Protein AF-A0A9E5VZC8-F1 (afdb_monomer_lite)

pLDDT: mean 87.48, std 10.04, range [57.44, 97.0]

Foldseek 3Di:
DKDFDDLVCLVLQLVLLQPPPPPPCVVVVHDCVVCVVPRNNVDDSVVSSCCVPVVVWGKMFDDDDPHGNGIDTDDD

Structure (mmCIF, N/CA/C/O backbone):
data_AF-A0A9E5VZC8-F1
#
_entry.id   AF-A0A9E5VZC8-F1
#
loop_
_atom_site.group_PDB
_atom_site.id
_atom_site.type_symbol
_atom_site.label_atom_id
_atom_site.label_alt_id
_atom_site.label_comp_id
_atom_site.label_asym_id
_atom_site.label_entity_id
_atom_site.label_seq_id
_atom_site.pdbx_PDB_ins_code
_atom_site.Cartn_x
_atom_site.Cartn_y
_atom_site.Cartn_z
_atom_site.occupancy
_atom_site.B_iso_or_equiv
_atom_site.auth_seq_id
_atom_site.auth_comp_id
_atom_site.auth_asym_id
_atom_site.auth_atom_id
_atom_site.pdbx_PDB_model_num
ATOM 1 N N . MET A 1 1 ? -14.674 -6.030 -5.377 1.00 93.38 1 MET A N 1
ATOM 2 C CA . MET A 1 1 ? -15.526 -4.993 -4.737 1.00 93.38 1 MET A CA 1
ATOM 3 C C . MET A 1 1 ? -14.655 -3.967 -4.031 1.00 93.38 1 MET A C 1
ATOM 5 O O . MET A 1 1 ? -13.675 -4.371 -3.416 1.00 93.38 1 MET A O 1
ATOM 9 N N . ILE A 1 2 ? -14.990 -2.677 -4.102 1.00 96.50 2 ILE A N 1
ATOM 10 C CA . ILE A 1 2 ? -14.198 -1.612 -3.461 1.00 96.50 2 ILE A CA 1
ATOM 11 C C . ILE A 1 2 ? -14.548 -1.516 -1.972 1.00 96.50 2 ILE A C 1
ATOM 13 O O . ILE A 1 2 ? -15.725 -1.478 -1.615 1.00 96.50 2 ILE A O 1
ATOM 17 N N . LYS A 1 3 ? -13.533 -1.490 -1.102 1.00 97.00 3 LYS A N 1
ATOM 18 C CA . LYS A 1 3 ? -13.677 -1.336 0.356 1.00 97.00 3 LYS A CA 1
ATOM 19 C C . LYS A 1 3 ? -12.548 -0.494 0.933 1.00 97.00 3 LYS A C 1
ATOM 21 O O . LYS A 1 3 ? -11.447 -0.484 0.387 1.00 97.00 3 LYS A O 1
ATOM 26 N N . ARG A 1 4 ? -12.803 0.173 2.065 1.00 96.44 4 ARG A N 1
ATOM 27 C CA . ARG A 1 4 ? -11.745 0.851 2.827 1.00 96.44 4 ARG A CA 1
ATOM 28 C C . ARG A 1 4 ? -10.734 -0.186 3.310 1.00 96.44 4 ARG A C 1
ATOM 30 O O . ARG A 1 4 ? -11.133 -1.253 3.779 1.00 96.44 4 ARG A O 1
ATOM 37 N N . ILE A 1 5 ? -9.445 0.119 3.192 1.00 96.44 5 ILE A N 1
ATOM 38 C CA . ILE A 1 5 ? -8.409 -0.770 3.720 1.00 96.44 5 ILE A CA 1
ATOM 39 C C . ILE A 1 5 ? -8.302 -0.638 5.246 1.00 96.44 5 ILE A C 1
ATOM 41 O O . ILE A 1 5 ? -8.884 0.251 5.869 1.00 96.44 5 ILE A O 1
ATOM 45 N N . LEU A 1 6 ? -7.543 -1.550 5.841 1.00 96.31 6 LEU A N 1
ATOM 46 C CA . LEU A 1 6 ? -7.194 -1.567 7.259 1.00 96.31 6 LEU A CA 1
ATOM 47 C C . LEU A 1 6 ? -5.670 -1.578 7.341 1.00 96.31 6 LEU A C 1
ATOM 49 O O . LEU A 1 6 ? -5.018 -1.978 6.377 1.00 96.31 6 LEU A O 1
ATOM 53 N N . ILE A 1 7 ? -5.115 -1.235 8.504 1.00 95.75 7 ILE A N 1
ATOM 54 C CA . ILE A 1 7 ? -3.663 -1.287 8.746 1.00 95.75 7 ILE A CA 1
ATOM 55 C C . ILE A 1 7 ? -3.095 -2.672 8.394 1.00 95.75 7 ILE A C 1
ATOM 57 O O . ILE A 1 7 ? -2.063 -2.771 7.740 1.00 95.75 7 ILE A O 1
ATOM 61 N N . ALA A 1 8 ? -3.820 -3.747 8.720 1.00 96.12 8 ALA A N 1
ATOM 62 C CA . ALA A 1 8 ? -3.419 -5.119 8.396 1.00 96.12 8 ALA A CA 1
ATOM 63 C C . ALA A 1 8 ? -3.260 -5.397 6.884 1.00 96.12 8 ALA A C 1
ATOM 65 O O . ALA A 1 8 ? -2.593 -6.354 6.503 1.00 96.12 8 ALA A O 1
ATOM 66 N N . HIS A 1 9 ? -3.852 -4.574 6.014 1.00 96.31 9 HIS A N 1
ATOM 67 C CA . HIS A 1 9 ? -3.732 -4.708 4.561 1.00 96.31 9 HIS A CA 1
ATOM 68 C C . HIS A 1 9 ? -2.516 -3.962 3.983 1.00 96.31 9 HIS A C 1
ATOM 70 O O . HIS A 1 9 ? -2.203 -4.163 2.809 1.00 96.31 9 HIS A O 1
ATOM 76 N N . ILE A 1 10 ? -1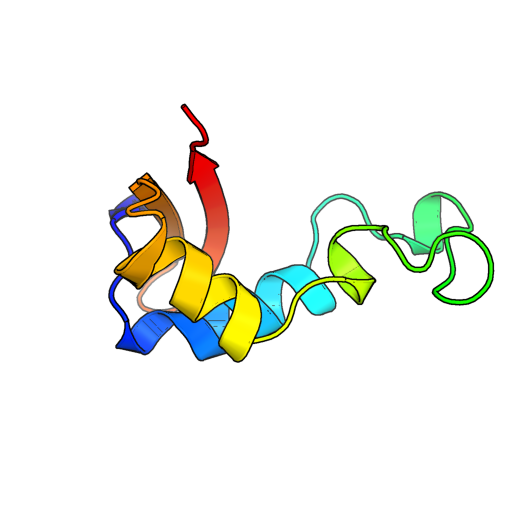.815 -3.128 4.764 1.00 95.94 10 ILE A N 1
ATOM 77 C CA . ILE A 1 10 ? -0.675 -2.317 4.298 1.00 95.94 10 ILE A CA 1
ATOM 78 C C . ILE A 1 10 ? 0.437 -3.163 3.652 1.00 95.94 10 ILE A C 1
ATOM 80 O O . ILE A 1 10 ? 0.864 -2.793 2.553 1.00 95.94 10 ILE A O 1
ATOM 84 N N . PRO A 1 11 ? 0.864 -4.317 4.209 1.00 94.88 11 PRO A N 1
ATOM 85 C CA . PRO A 1 11 ? 1.898 -5.139 3.571 1.00 94.88 11 PRO A CA 1
ATOM 86 C C . PRO A 1 11 ? 1.462 -5.678 2.202 1.00 94.88 11 PRO A C 1
ATOM 88 O O . PRO A 1 11 ? 2.213 -5.641 1.226 1.00 94.88 11 PRO A O 1
ATOM 91 N N . GLN A 1 12 ? 0.208 -6.128 2.088 1.00 93.81 12 GLN A N 1
ATOM 92 C CA . GLN A 1 12 ? -0.344 -6.627 0.825 1.00 93.81 12 GLN A CA 1
ATOM 93 C C . GLN A 1 12 ? -0.460 -5.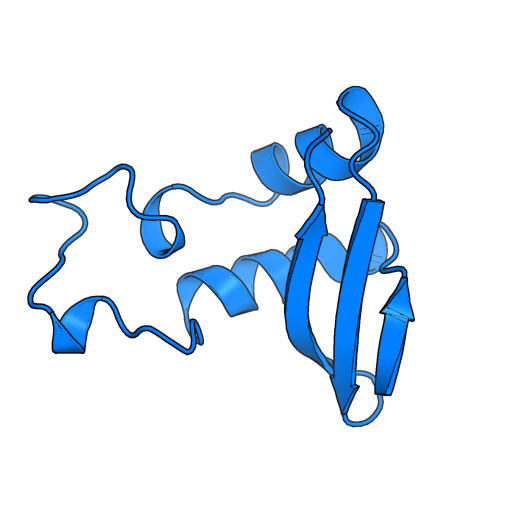510 -0.216 1.00 93.81 12 GLN A C 1
ATOM 95 O O . GLN A 1 12 ? -0.065 -5.700 -1.364 1.00 93.81 12 GLN A O 1
ATOM 100 N N . CYS A 1 13 ? -0.943 -4.333 0.187 1.00 93.50 13 CYS A N 1
ATOM 101 C CA . CYS A 1 13 ? -1.077 -3.178 -0.699 1.00 93.50 13 CYS A CA 1
ATOM 102 C C . CYS A 1 13 ? 0.288 -2.642 -1.154 1.00 93.50 13 CYS A C 1
ATOM 104 O O . CYS A 1 13 ? 0.451 -2.276 -2.312 1.00 93.50 13 CYS A O 1
ATOM 106 N N . THR A 1 14 ? 1.294 -2.648 -0.279 1.00 92.81 14 THR A N 1
ATOM 107 C CA . THR A 1 14 ? 2.660 -2.242 -0.641 1.00 92.81 14 THR A CA 1
ATOM 108 C C . THR A 1 14 ? 3.248 -3.186 -1.688 1.00 92.81 14 THR A C 1
ATOM 110 O O . THR A 1 14 ? 3.781 -2.736 -2.702 1.00 92.81 14 THR A O 1
ATOM 113 N N . ASN A 1 15 ? 3.107 -4.499 -1.487 1.00 90.00 15 ASN A N 1
ATOM 114 C CA . ASN A 1 15 ? 3.561 -5.495 -2.459 1.00 90.00 15 ASN A CA 1
ATOM 115 C C . ASN A 1 15 ? 2.812 -5.394 -3.792 1.00 90.00 15 ASN A C 1
ATOM 117 O O . ASN A 1 15 ? 3.432 -5.519 -4.848 1.00 90.00 15 ASN A O 1
ATOM 121 N N . LEU A 1 16 ? 1.506 -5.126 -3.743 1.00 89.31 16 LEU A N 1
ATOM 122 C CA . LEU A 1 16 ? 0.678 -4.897 -4.922 1.00 89.31 16 LEU A CA 1
ATOM 123 C C . LEU A 1 16 ? 1.219 -3.740 -5.773 1.00 89.31 16 LEU A C 1
ATOM 125 O O . LEU A 1 16 ? 1.432 -3.922 -6.965 1.00 89.31 16 LEU A O 1
ATOM 129 N N . ILE A 1 17 ? 1.493 -2.581 -5.170 1.00 87.19 17 ILE A N 1
ATOM 130 C CA . ILE A 1 17 ? 2.009 -1.405 -5.893 1.00 87.19 17 ILE A CA 1
ATOM 131 C C . ILE A 1 17 ? 3.390 -1.686 -6.497 1.00 87.19 17 ILE A C 1
ATOM 133 O O . ILE A 1 17 ? 3.668 -1.268 -7.618 1.00 87.19 17 ILE A O 1
ATOM 137 N N . ARG A 1 18 ? 4.250 -2.408 -5.768 1.00 83.62 18 ARG A N 1
ATOM 138 C CA . ARG A 1 18 ? 5.607 -2.740 -6.228 1.00 83.62 18 ARG A CA 1
ATOM 139 C C . ARG A 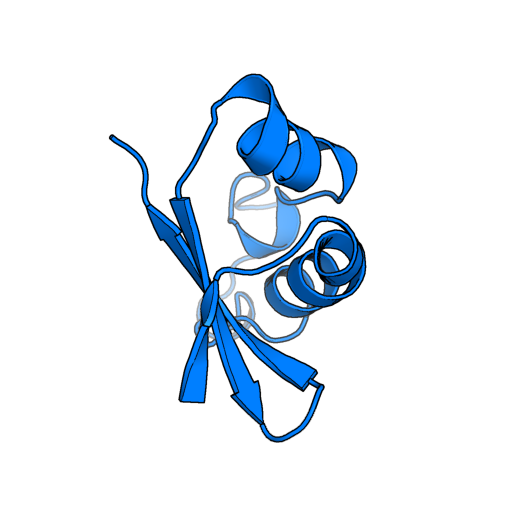1 18 ? 5.626 -3.720 -7.399 1.00 83.62 18 ARG A C 1
ATOM 141 O O . ARG A 1 18 ? 6.496 -3.605 -8.251 1.00 83.62 18 ARG A O 1
ATOM 148 N N . ARG A 1 19 ? 4.727 -4.713 -7.414 1.00 75.81 19 ARG A N 1
ATOM 149 C CA . ARG A 1 19 ? 4.809 -5.861 -8.342 1.00 75.81 19 ARG A CA 1
ATOM 150 C C . ARG A 1 19 ? 3.722 -5.900 -9.412 1.00 75.81 19 ARG A C 1
ATOM 152 O O . ARG A 1 19 ? 3.965 -6.422 -10.489 1.00 75.81 19 ARG A O 1
ATOM 159 N N . ASN A 1 20 ? 2.542 -5.364 -9.116 1.00 67.12 20 ASN A N 1
ATOM 160 C CA . ASN A 1 20 ? 1.323 -5.574 -9.901 1.00 67.12 20 ASN A CA 1
ATOM 161 C C . ASN A 1 20 ? 0.665 -4.247 -10.306 1.00 67.12 20 ASN A C 1
ATOM 163 O O . ASN A 1 20 ? -0.549 -4.195 -10.502 1.00 67.12 20 ASN A O 1
ATOM 167 N N . SER A 1 21 ? 1.439 -3.160 -10.384 1.00 62.09 21 SER A N 1
ATOM 168 C CA . SER A 1 21 ? 0.912 -1.887 -10.873 1.00 62.09 21 SER A CA 1
ATOM 169 C C . SER A 1 21 ? 0.333 -2.083 -12.286 1.00 62.09 21 SER A C 1
ATOM 171 O O . SER A 1 21 ? 1.045 -2.600 -13.150 1.00 62.09 21 SER A O 1
ATOM 173 N N . PRO A 1 22 ? -0.919 -1.657 -12.553 1.00 57.44 22 PRO A N 1
ATOM 174 C CA . PRO A 1 22 ? -1.542 -1.760 -13.877 1.00 57.44 22 PRO A CA 1
ATOM 175 C C . PRO A 1 22 ? -0.811 -0.940 -14.949 1.00 57.44 22 PRO A C 1
ATOM 177 O O . PRO A 1 22 ? -1.052 -1.132 -16.137 1.00 57.44 22 PRO A O 1
ATOM 180 N N . THR A 1 23 ? 0.106 -0.065 -14.531 1.00 62.50 23 THR A N 1
ATOM 181 C CA . THR A 1 23 ? 1.131 0.550 -15.374 1.00 62.50 23 THR A CA 1
ATOM 182 C C . THR A 1 23 ? 2.465 -0.127 -15.051 1.00 62.50 23 THR A C 1
ATOM 184 O O . THR A 1 23 ? 3.145 0.308 -14.110 1.00 62.50 23 THR A O 1
ATOM 187 N N . PRO A 1 24 ? 2.845 -1.205 -15.761 1.00 64.00 24 PRO A N 1
ATOM 188 C CA . PRO A 1 24 ? 4.139 -1.832 -15.564 1.00 64.00 24 PRO A CA 1
ATOM 189 C C . PRO A 1 24 ? 5.210 -0.827 -15.977 1.00 64.00 24 PRO A C 1
ATOM 191 O O . PRO A 1 24 ? 5.191 -0.333 -17.106 1.00 64.00 24 PRO A O 1
ATOM 194 N N . ALA A 1 25 ? 6.131 -0.512 -15.068 1.00 70.25 25 ALA A N 1
ATOM 195 C CA . ALA A 1 25 ? 7.261 0.373 -15.351 1.00 70.25 25 ALA A CA 1
ATOM 196 C C . ALA A 1 25 ? 8.012 -0.083 -16.622 1.00 70.25 25 ALA A C 1
ATOM 198 O O . ALA A 1 25 ? 8.343 0.726 -17.491 1.00 70.25 25 ALA A O 1
ATOM 199 N N . ASP A 1 26 ? 8.129 -1.401 -16.785 1.00 68.94 26 ASP A N 1
ATOM 200 C CA . ASP A 1 26 ? 8.771 -2.073 -17.912 1.00 68.94 26 ASP A CA 1
ATOM 201 C C . ASP A 1 26 ? 8.136 -1.739 -19.268 1.00 68.94 26 ASP A C 1
ATOM 203 O O . ASP A 1 26 ? 8.852 -1.565 -20.252 1.00 68.94 26 ASP A O 1
ATOM 207 N N . SER A 1 27 ? 6.807 -1.574 -19.338 1.00 76.75 27 SER A N 1
ATOM 208 C CA . SER A 1 27 ? 6.111 -1.232 -20.593 1.00 76.75 27 SER A CA 1
ATOM 209 C C . SER A 1 27 ? 6.465 0.166 -21.111 1.00 76.75 27 SER A C 1
ATOM 211 O O . SER A 1 27 ? 6.240 0.461 -22.281 1.00 76.75 27 SER A O 1
ATOM 213 N N . PHE A 1 28 ? 7.041 1.012 -20.254 1.00 77.19 28 PHE A N 1
ATOM 214 C CA . PHE A 1 28 ? 7.486 2.367 -20.576 1.00 77.19 28 PHE A CA 1
ATOM 215 C C . PHE A 1 28 ? 9.011 2.530 -20.464 1.00 77.19 28 PHE A C 1
ATOM 217 O O . PHE A 1 28 ? 9.508 3.653 -20.534 1.00 77.19 28 PHE A O 1
ATOM 224 N N . GLY A 1 29 ? 9.765 1.439 -20.267 1.00 79.69 29 GLY A N 1
ATOM 225 C CA . GLY A 1 29 ? 11.216 1.491 -20.047 1.00 79.69 29 GLY A CA 1
ATOM 226 C C . GLY A 1 29 ? 11.624 2.239 -18.770 1.00 79.69 29 GLY A C 1
ATOM 227 O O . GLY A 1 29 ? 12.751 2.728 -18.667 1.00 79.69 29 GLY A O 1
ATOM 228 N N . ILE A 1 30 ? 10.713 2.372 -17.804 1.00 81.44 30 ILE A N 1
ATOM 229 C CA . ILE A 1 30 ? 10.963 3.025 -16.519 1.00 81.44 30 ILE A CA 1
ATOM 230 C C . ILE A 1 30 ? 11.690 2.027 -15.615 1.00 81.44 30 ILE A C 1
ATOM 232 O O . ILE A 1 30 ? 11.200 0.935 -15.347 1.00 81.44 30 ILE A O 1
ATOM 236 N 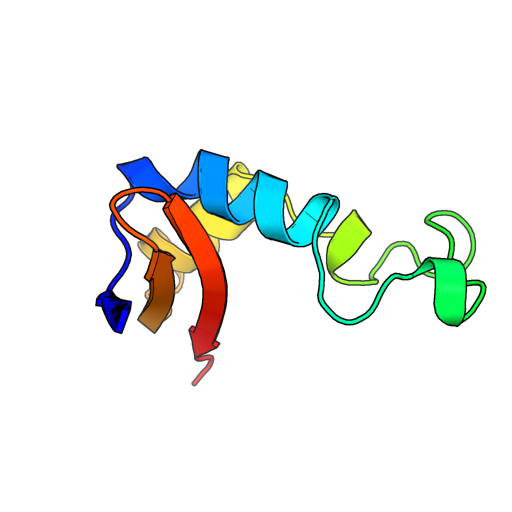N . THR A 1 31 ? 12.860 2.418 -15.124 1.00 83.38 31 THR A N 1
ATOM 237 C CA . THR A 1 31 ? 13.684 1.650 -14.189 1.00 83.38 31 THR A CA 1
ATOM 238 C C . THR A 1 31 ? 13.887 2.446 -12.906 1.00 83.38 31 THR A C 1
ATOM 240 O O . THR A 1 31 ? 13.755 3.671 -12.882 1.00 83.38 31 THR A O 1
ATOM 243 N N . GLU A 1 32 ? 14.257 1.770 -11.821 1.00 82.06 32 GLU A N 1
ATOM 244 C CA . GLU A 1 32 ? 14.590 2.458 -10.570 1.00 82.06 32 GLU A CA 1
ATOM 245 C C . GLU A 1 32 ? 15.748 3.459 -10.754 1.00 82.06 32 GLU A C 1
ATOM 247 O O . GLU A 1 32 ? 15.747 4.519 -10.137 1.00 82.06 32 GLU A O 1
ATOM 252 N N . GLN A 1 33 ? 16.694 3.181 -11.660 1.00 84.31 33 GLN A N 1
ATOM 253 C CA . GLN A 1 33 ? 17.801 4.093 -11.966 1.00 84.31 33 GLN A CA 1
ATOM 254 C C . GLN A 1 33 ? 17.349 5.373 -12.679 1.00 84.31 33 GLN A C 1
ATOM 256 O O . GLN A 1 33 ? 17.853 6.449 -12.362 1.00 84.31 33 GLN A O 1
ATOM 261 N N . ASN A 1 34 ? 16.433 5.276 -13.649 1.00 85.44 34 ASN A N 1
ATOM 262 C CA . ASN A 1 34 ? 16.033 6.430 -14.460 1.00 85.44 34 ASN A CA 1
ATOM 263 C C . ASN A 1 34 ? 14.853 7.219 -13.864 1.00 85.44 34 ASN A C 1
ATOM 265 O O . ASN A 1 34 ? 14.731 8.417 -14.119 1.00 85.44 34 ASN A O 1
ATOM 269 N N . ALA A 1 35 ? 14.023 6.586 -13.031 1.00 84.19 35 ALA A N 1
ATOM 270 C CA . ALA A 1 35 ? 12.888 7.216 -12.368 1.00 84.19 35 ALA A CA 1
ATOM 271 C C . ALA A 1 35 ? 12.680 6.643 -10.951 1.00 84.19 35 ALA A C 1
ATOM 273 O O . ALA A 1 35 ? 11.633 6.060 -10.662 1.00 84.19 35 ALA A O 1
ATOM 274 N N . PRO A 1 36 ? 13.615 6.873 -10.009 1.00 82.00 36 PRO A N 1
ATOM 275 C CA . PRO A 1 36 ? 13.544 6.324 -8.644 1.00 82.00 36 PRO A CA 1
ATOM 276 C C . PRO A 1 36 ? 12.312 6.792 -7.856 1.00 82.00 36 PRO A C 1
ATOM 278 O O . PRO A 1 36 ? 11.911 6.183 -6.869 1.00 82.00 36 PRO A O 1
ATOM 281 N N . ARG A 1 37 ? 11.692 7.900 -8.283 1.00 81.44 37 ARG A N 1
ATOM 282 C CA . ARG A 1 37 ? 10.461 8.442 -7.689 1.00 81.44 37 ARG A CA 1
ATOM 283 C C . ARG A 1 37 ? 9.183 7.838 -8.273 1.00 81.44 37 ARG A C 1
ATOM 285 O O . ARG A 1 37 ? 8.102 8.177 -7.796 1.00 81.44 37 ARG A O 1
ATOM 292 N N . PHE A 1 38 ? 9.286 6.980 -9.288 1.00 81.00 38 PHE A N 1
ATOM 293 C CA . PHE A 1 38 ? 8.135 6.280 -9.841 1.00 81.00 38 PHE A CA 1
ATOM 294 C C . PHE A 1 38 ? 7.490 5.412 -8.758 1.00 81.00 38 PHE A C 1
ATOM 296 O O . PHE A 1 38 ? 8.179 4.768 -7.968 1.00 81.00 38 PHE A O 1
ATOM 303 N N . THR A 1 39 ? 6.159 5.411 -8.700 1.00 76.88 39 THR A N 1
ATOM 304 C CA . THR A 1 39 ? 5.401 4.879 -7.558 1.00 76.88 39 THR A CA 1
ATOM 305 C C . THR A 1 39 ? 5.731 3.419 -7.238 1.00 76.88 39 THR A C 1
ATOM 307 O O . THR A 1 39 ? 5.795 3.068 -6.062 1.00 76.88 39 THR A O 1
ATOM 310 N N . ALA A 1 40 ? 6.008 2.589 -8.250 1.00 74.75 40 ALA A N 1
ATOM 311 C CA . ALA A 1 40 ? 6.392 1.190 -8.041 1.00 74.75 40 ALA A CA 1
ATOM 312 C C . ALA A 1 40 ? 7.711 1.033 -7.255 1.00 74.75 40 ALA A C 1
ATOM 314 O O . ALA A 1 40 ? 7.853 0.075 -6.500 1.00 74.75 40 ALA A O 1
ATOM 315 N N . PHE A 1 41 ? 8.640 1.987 -7.374 1.00 79.00 41 PHE A N 1
ATOM 316 C CA . PHE A 1 41 ? 9.945 1.964 -6.699 1.00 79.00 41 PHE A CA 1
ATOM 317 C C . PHE A 1 41 ? 9.949 2.793 -5.407 1.00 79.00 41 PHE A C 1
ATOM 319 O O . PHE A 1 41 ? 10.595 2.442 -4.426 1.00 79.00 41 PHE A O 1
ATOM 326 N N . ALA A 1 42 ? 9.166 3.873 -5.363 1.00 80.81 42 ALA A N 1
ATOM 327 C CA . ALA A 1 42 ? 9.183 4.839 -4.266 1.00 80.81 42 ALA A CA 1
ATOM 328 C C . ALA A 1 42 ? 8.268 4.492 -3.075 1.00 80.81 42 ALA A C 1
ATOM 330 O O . ALA A 1 42 ? 8.163 5.298 -2.136 1.00 80.81 42 ALA A O 1
ATOM 331 N N . VAL A 1 43 ? 7.552 3.362 -3.121 1.00 86.50 43 VAL A N 1
ATOM 332 C CA . VAL A 1 43 ? 6.624 2.939 -2.063 1.00 86.50 43 VAL A CA 1
ATOM 333 C C . VAL A 1 43 ? 7.280 1.946 -1.096 1.00 86.50 43 VAL A C 1
ATOM 335 O O . VAL A 1 43 ? 7.946 0.982 -1.488 1.00 86.50 43 VAL A O 1
ATOM 338 N N . SER A 1 44 ? 7.057 2.158 0.198 1.00 91.31 44 SER A N 1
ATOM 339 C CA . SER A 1 44 ? 7.434 1.245 1.278 1.00 91.31 44 SER A CA 1
ATOM 340 C C . SER A 1 44 ? 6.283 1.072 2.256 1.00 91.31 44 SER A C 1
ATOM 342 O O . SER A 1 44 ? 5.380 1.908 2.292 1.00 91.31 44 SER A O 1
ATOM 344 N N . GLU A 1 45 ? 6.315 -0.008 3.041 1.00 94.69 45 GLU A N 1
ATOM 345 C CA . GLU A 1 45 ? 5.294 -0.254 4.065 1.00 94.69 45 GLU A CA 1
ATOM 346 C C . GLU A 1 45 ? 5.261 0.890 5.075 1.00 94.69 45 GLU A C 1
ATOM 348 O O . GLU A 1 45 ? 4.190 1.400 5.376 1.00 94.69 45 GLU A O 1
ATOM 353 N N . GLU A 1 46 ? 6.432 1.357 5.514 1.00 95.44 46 GLU A N 1
ATOM 354 C CA . GLU A 1 46 ? 6.573 2.507 6.410 1.00 95.44 46 GLU A CA 1
ATOM 355 C C . GLU A 1 46 ? 5.922 3.767 5.826 1.00 95.44 46 GLU A C 1
ATOM 357 O O . GLU A 1 46 ? 5.122 4.429 6.485 1.00 95.44 46 GLU A O 1
ATOM 362 N N . LYS A 1 47 ? 6.204 4.076 4.557 1.00 92.88 47 LYS A N 1
ATOM 363 C CA . LYS A 1 47 ? 5.663 5.266 3.897 1.00 92.88 47 LYS A CA 1
ATOM 364 C C . LYS A 1 47 ? 4.155 5.167 3.687 1.00 92.88 47 LYS A C 1
ATOM 366 O O . LYS A 1 47 ? 3.448 6.146 3.910 1.00 92.88 47 LYS A O 1
ATOM 371 N N . LEU A 1 48 ? 3.654 4.004 3.271 1.00 94.06 48 LEU A N 1
ATOM 372 C CA . LEU A 1 48 ? 2.221 3.787 3.075 1.00 94.06 48 LEU A CA 1
ATOM 373 C C . LEU A 1 48 ? 1.471 3.792 4.415 1.00 94.06 48 LEU A C 1
ATOM 375 O O . LEU A 1 48 ? 0.377 4.347 4.501 1.00 94.06 48 LEU A O 1
ATOM 379 N N . LEU A 1 49 ? 2.075 3.236 5.469 1.00 96.50 49 LEU A N 1
ATOM 380 C CA . LEU A 1 49 ? 1.547 3.287 6.828 1.00 96.50 49 LEU A CA 1
ATOM 381 C C . LEU A 1 49 ? 1.456 4.731 7.316 1.00 96.50 49 LEU A C 1
ATOM 383 O O . LEU A 1 49 ? 0.378 5.149 7.721 1.00 96.50 49 LEU A O 1
ATOM 387 N N . LYS A 1 50 ? 2.533 5.511 7.187 1.00 95.31 50 LYS A N 1
ATOM 388 C CA . LYS A 1 50 ? 2.553 6.938 7.528 1.00 95.31 50 LYS A CA 1
ATOM 389 C C . LYS A 1 50 ? 1.458 7.721 6.801 1.00 95.31 50 LYS A C 1
ATOM 391 O O . LYS A 1 50 ? 0.725 8.488 7.422 1.00 95.31 50 LYS A O 1
ATOM 396 N N . GLN A 1 51 ? 1.295 7.489 5.500 1.00 93.88 51 GLN A N 1
ATOM 397 C CA . GLN A 1 51 ? 0.217 8.094 4.716 1.00 93.88 51 GLN A CA 1
ATOM 398 C C . GLN A 1 51 ? -1.177 7.732 5.253 1.00 93.88 51 GLN A C 1
ATOM 400 O O . GLN A 1 51 ? -2.086 8.563 5.254 1.00 93.88 51 GLN A O 1
ATOM 405 N N . PHE A 1 52 ? -1.358 6.492 5.705 1.00 95.12 52 PHE A N 1
ATOM 406 C CA . PHE A 1 52 ? -2.622 6.013 6.255 1.00 95.12 52 PHE A CA 1
ATOM 407 C C . PHE A 1 52 ? -2.902 6.570 7.660 1.00 95.12 52 PHE A C 1
ATOM 409 O O . PHE A 1 52 ? -4.030 6.974 7.934 1.00 95.12 52 PHE A O 1
ATOM 416 N N . THR A 1 53 ? -1.901 6.606 8.546 1.00 94.81 53 THR A N 1
ATOM 417 C CA . THR A 1 53 ? -2.077 6.933 9.972 1.00 94.81 53 THR A CA 1
ATOM 418 C C . THR A 1 53 ? -1.818 8.397 10.309 1.00 94.81 53 THR A C 1
ATOM 420 O O . THR A 1 53 ? -2.604 9.001 11.029 1.00 94.81 53 THR A O 1
ATOM 423 N N . GLU A 1 54 ? -0.723 8.976 9.816 1.00 95.31 54 GLU A N 1
ATOM 424 C CA . GLU A 1 54 ? -0.315 10.346 10.155 1.00 95.31 54 GLU A CA 1
ATOM 425 C C . GLU A 1 54 ? -0.973 11.352 9.210 1.00 95.31 54 GLU A C 1
ATOM 427 O O . GLU A 1 54 ? -1.604 12.314 9.645 1.00 95.31 54 GLU A O 1
ATOM 432 N N . GLU A 1 55 ? -0.894 11.097 7.902 1.00 94.56 55 GLU A N 1
ATOM 433 C CA . GLU A 1 55 ? -1.480 11.985 6.888 1.00 94.56 55 GLU A CA 1
ATOM 434 C C . GLU A 1 55 ? -2.999 11.797 6.742 1.00 94.56 55 GLU A C 1
ATOM 436 O O . GLU A 1 55 ? -3.650 12.559 6.026 1.00 94.56 55 GLU A O 1
ATOM 441 N N . ASN A 1 56 ? -3.577 10.796 7.421 1.00 92.56 56 ASN A N 1
ATOM 442 C CA . ASN A 1 56 ? -5.009 10.480 7.412 1.00 92.56 56 ASN A CA 1
ATOM 443 C C . ASN A 1 56 ? -5.603 10.381 5.994 1.00 92.56 56 ASN A C 1
ATOM 445 O O . ASN A 1 56 ? -6.748 10.782 5.740 1.00 92.56 56 ASN A O 1
ATOM 449 N N . ARG A 1 57 ? -4.826 9.849 5.041 1.00 94.12 57 ARG A N 1
ATOM 450 C CA . ARG A 1 57 ? -5.300 9.646 3.670 1.00 94.12 57 ARG A CA 1
ATOM 451 C C . ARG A 1 57 ? -6.406 8.603 3.649 1.00 94.12 57 ARG A C 1
ATOM 453 O O . ARG A 1 57 ? -6.288 7.513 4.208 1.00 94.12 57 ARG A O 1
ATOM 460 N N . SER A 1 58 ? -7.482 8.920 2.934 1.00 94.81 58 SER A N 1
ATOM 461 C CA . SER A 1 58 ? -8.554 7.957 2.696 1.00 94.81 58 SER A CA 1
ATOM 462 C C . SER A 1 58 ? -8.098 6.943 1.653 1.00 94.81 58 SER A C 1
ATOM 464 O O . SER A 1 58 ? -7.920 7.284 0.483 1.00 94.81 58 SER A O 1
ATOM 466 N N . MET A 1 59 ? -7.900 5.698 2.089 1.00 96.12 59 MET A N 1
ATOM 467 C CA . MET A 1 59 ? -7.418 4.615 1.236 1.00 96.12 59 MET A CA 1
ATOM 468 C C . MET A 1 59 ? -8.452 3.500 1.082 1.00 96.12 59 MET A C 1
ATOM 470 O O . MET A 1 59 ? -9.009 2.986 2.059 1.00 96.12 59 MET A O 1
ATOM 474 N N . TYR A 1 60 ? -8.668 3.09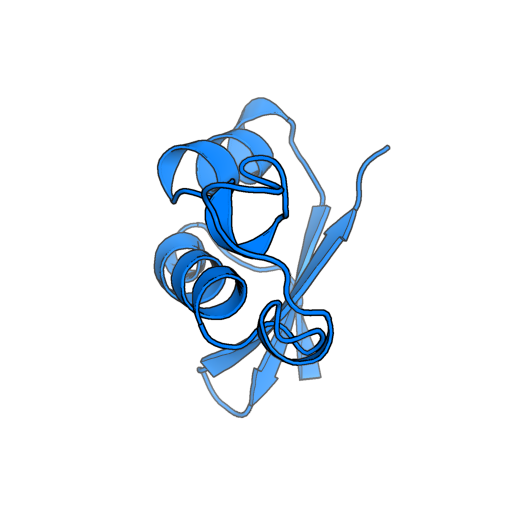2 -0.162 1.00 96.81 60 TYR A N 1
ATOM 475 C CA . TYR A 1 60 ? -9.594 2.040 -0.560 1.00 96.81 60 TYR A CA 1
ATOM 476 C C . TYR A 1 60 ? -8.880 1.048 -1.466 1.00 96.81 60 TYR A C 1
ATOM 478 O O . TYR A 1 60 ? -7.948 1.417 -2.166 1.00 96.81 60 TYR A O 1
ATOM 486 N N . ALA A 1 61 ? -9.330 -0.199 -1.490 1.00 95.94 61 ALA A N 1
ATOM 487 C CA . ALA A 1 61 ? -8.840 -1.186 -2.439 1.00 95.94 61 ALA A CA 1
ATOM 488 C C . ALA A 1 61 ? -9.992 -1.940 -3.095 1.00 95.94 61 ALA A C 1
ATOM 490 O O . ALA A 1 61 ? -11.042 -2.154 -2.477 1.00 95.94 61 ALA A O 1
ATOM 491 N N . TYR A 1 62 ? -9.792 -2.365 -4.342 1.00 95.38 62 TYR A N 1
ATOM 492 C CA . TYR A 1 62 ? -10.658 -3.354 -4.967 1.00 95.38 62 TYR A CA 1
ATOM 493 C C . TYR A 1 62 ? -10.221 -4.753 -4.524 1.00 95.38 62 TYR A C 1
ATOM 495 O O . TYR A 1 62 ? -9.102 -5.186 -4.788 1.00 95.38 62 TYR A O 1
ATOM 503 N N . PHE A 1 63 ? -11.118 -5.470 -3.850 1.00 95.06 63 PHE A N 1
ATOM 504 C CA . PHE A 1 63 ? -10.881 -6.821 -3.349 1.00 95.06 63 PHE A CA 1
ATOM 505 C C . PHE A 1 63 ? -11.506 -7.887 -4.249 1.00 95.06 63 PHE A C 1
ATOM 507 O O . PHE A 1 63 ? -12.689 -7.789 -4.603 1.00 95.06 63 PHE A O 1
ATOM 514 N N . VAL A 1 64 ? -10.742 -8.948 -4.511 1.00 94.88 64 VAL A N 1
ATOM 515 C CA . VAL A 1 64 ? -11.230 -10.247 -4.994 1.00 94.88 64 VAL A CA 1
ATOM 516 C C . VAL A 1 64 ? -11.080 -11.239 -3.841 1.00 94.88 64 VAL A C 1
ATOM 518 O O . VAL A 1 64 ? -9.972 -11.578 -3.425 1.00 94.88 64 VAL A O 1
ATOM 521 N N . GLY A 1 65 ? -12.203 -11.643 -3.244 1.00 93.38 65 GLY A N 1
ATOM 522 C CA . GLY A 1 65 ? -12.190 -12.381 -1.980 1.00 93.38 65 GLY A CA 1
ATOM 523 C C . GLY A 1 65 ? -11.558 -11.556 -0.850 1.00 93.38 65 GLY A C 1
ATOM 524 O O . GLY A 1 65 ? -12.069 -10.489 -0.504 1.00 93.38 65 GLY A O 1
ATOM 525 N N . LYS A 1 66 ? -10.456 -12.057 -0.278 1.00 90.75 66 LYS A N 1
ATOM 526 C CA . LYS A 1 66 ? -9.666 -11.380 0.771 1.00 90.75 66 LYS A CA 1
ATOM 527 C C . LYS A 1 66 ? -8.431 -10.648 0.229 1.00 90.75 66 LYS A C 1
ATOM 529 O O . LYS A 1 66 ? -7.717 -10.027 1.006 1.00 90.75 66 LYS A O 1
ATOM 534 N N . THR A 1 67 ? -8.184 -10.714 -1.076 1.00 91.25 67 THR A N 1
ATOM 535 C CA . THR A 1 67 ? -6.960 -10.194 -1.691 1.00 91.25 67 THR A CA 1
ATOM 536 C C . THR A 1 67 ? -7.225 -8.829 -2.328 1.00 91.25 67 THR A C 1
ATOM 538 O O . THR A 1 67 ? -8.113 -8.737 -3.184 1.00 91.25 67 THR A O 1
ATOM 541 N N . PRO A 1 68 ? -6.494 -7.766 -1.945 1.00 93.56 68 PRO A N 1
ATOM 542 C CA . PRO A 1 68 ? -6.540 -6.493 -2.655 1.00 93.56 68 PRO A CA 1
ATOM 543 C C . PRO A 1 68 ? -5.791 -6.615 -3.989 1.00 93.56 68 PRO A C 1
ATOM 545 O O . PRO A 1 68 ? -4.658 -7.093 -4.016 1.00 93.56 68 PRO A O 1
ATOM 548 N N . ILE A 1 69 ? -6.417 -6.187 -5.086 1.00 92.69 69 ILE A N 1
ATOM 549 C CA . ILE A 1 69 ? -5.822 -6.220 -6.436 1.00 92.69 69 ILE A CA 1
ATOM 550 C C . ILE A 1 69 ? -5.601 -4.831 -7.043 1.00 92.69 69 ILE A C 1
ATOM 552 O O . ILE A 1 69 ? -4.880 -4.706 -8.022 1.00 92.69 69 ILE A O 1
ATOM 556 N N . GLU A 1 70 ? -6.172 -3.784 -6.447 1.00 91.12 70 GLU A N 1
ATOM 557 C CA . GLU A 1 70 ? -5.919 -2.392 -6.828 1.00 91.12 70 GLU A CA 1
ATOM 558 C C . GLU A 1 70 ? -6.063 -1.495 -5.597 1.00 91.12 70 GLU A C 1
ATOM 560 O O . GLU A 1 70 ? -6.960 -1.736 -4.784 1.00 91.12 70 GLU A O 1
ATOM 565 N N . LEU A 1 71 ? -5.196 -0.487 -5.443 1.00 92.75 71 LEU A N 1
ATOM 566 C CA . LEU A 1 71 ? -5.234 0.477 -4.340 1.00 92.75 71 LEU A CA 1
ATOM 567 C C . LEU A 1 71 ? -5.543 1.884 -4.863 1.00 92.75 71 LEU A C 1
ATOM 569 O O . LEU A 1 71 ? -4.858 2.395 -5.744 1.00 92.75 71 LEU A O 1
ATOM 573 N N . TYR A 1 72 ? -6.492 2.547 -4.215 1.00 93.00 72 TYR A N 1
ATOM 574 C CA . TYR A 1 72 ? -6.824 3.953 -4.392 1.00 93.00 72 TYR A CA 1
ATOM 575 C C . TYR A 1 72 ? -6.440 4.719 -3.126 1.00 93.00 72 TYR A C 1
ATOM 577 O O . TYR A 1 72 ? -6.996 4.481 -2.053 1.00 93.00 72 TYR A O 1
ATOM 585 N N . SER A 1 73 ? -5.499 5.654 -3.247 1.00 91.69 73 SER A N 1
ATOM 586 C CA . SER A 1 73 ? -5.124 6.579 -2.174 1.00 91.69 73 SER A CA 1
ATOM 587 C C . SER A 1 73 ? -5.553 7.987 -2.558 1.00 91.69 73 SER A C 1
ATOM 589 O O . SER A 1 73 ? -4.984 8.577 -3.473 1.00 91.69 73 SER A O 1
ATOM 591 N N . LEU A 1 74 ? -6.513 8.547 -1.830 1.00 91.25 74 LEU A N 1
ATOM 592 C CA . LEU A 1 74 ? -7.023 9.893 -2.072 1.00 91.25 74 LEU A CA 1
ATOM 593 C C . LEU A 1 74 ? -6.217 10.902 -1.245 1.00 91.25 74 LEU A C 1
ATOM 595 O O . LEU A 1 74 ? -6.245 10.867 -0.011 1.00 91.25 74 LEU A O 1
ATOM 599 N N . SER A 1 75 ? -5.486 11.783 -1.926 1.00 83.50 75 SER A N 1
ATOM 600 C CA . SER A 1 75 ? -4.933 13.005 -1.334 1.00 83.50 75 SER A CA 1
ATOM 601 C C . SER A 1 75 ? -5.988 14.104 -1.301 1.00 83.50 75 SER A C 1
ATOM 603 O O . SER A 1 75 ? -6.815 14.178 -2.209 1.00 83.50 75 SER A O 1
ATOM 605 N N . ARG A 1 76 ? -5.949 14.939 -0.260 1.00 64.00 76 ARG A N 1
ATOM 606 C CA . ARG A 1 76 ? -6.661 16.221 -0.257 1.00 64.00 76 ARG A CA 1
ATOM 607 C C . ARG A 1 76 ? -5.986 17.215 -1.190 1.00 64.00 76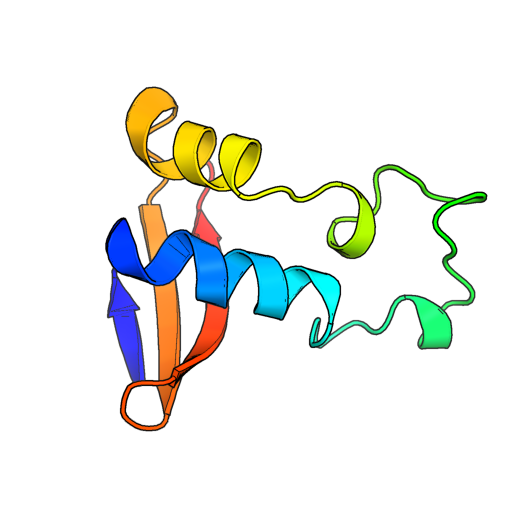 ARG A C 1
ATOM 609 O O . ARG A 1 76 ? -4.756 17.070 -1.380 1.00 64.00 76 ARG A O 1
#

Sequence (76 aa):
MIKRILIAHIPQCTNLIRRNSPTPADSFGITEQNAPRFTAFAVSEEKLLKQFTEENRSMYAYFVGKTPIELYSLSR

Radius of gyration: 12.61 Å; chains: 1; bounding box: 33×29×31 Å

Secondary structure (DSSP, 8-state):
-EEE--GGGHHHHHHHHHH--SS-GGGGT--TTT-TTSHHHH--HHHHHHHHHTS--EEEEEEETTEEEEEEEE--